Protein AF-A0AA38HLW8-F1 (afdb_monomer)

InterPro domains:
  IPR009071 High mobility group box domain [PF00505] (42-110)
  IPR009071 High mobility group box domain [PS50118] (42-110)
  IPR009071 High mobility group box domain [SM00398] (41-111)
  IPR036910 High mobility group box domain superfamily [G3DSA:1.10.30.10] (40-117)
  IPR036910 High mobility group box domain superfamily [SSF47095] (33-114)
  IPR050140 SRY-related HMG-box transcription factor-like [PTHR10270] (28-135)

Secondary structure (DSSP, 8-state):
-------------------------------S---TT-TT--PPPPPHHHHHHHHHHHHHHHH-TTS-HHHHHHHHHHHHHHS-HHHHHHHHHHHHHHHHHHHHH-TT------PPP-----TT-SS--------GGGGS--

Foldseek 3Di:
DDDDDDDDDDDDDDDDDDDDDDDDDPDDPDDPDDPDPCPPPDDDQDALLRQVLVVQLVVVCVVPVPDDSVVSVVVSVVVVVVDDVVRSVVSRVVSVVRNVVSCVVCVPDDDDDDDDPDQDDDPPDPDRDDDDPDPPVVPPPD

Solvent-accessible surface area (backbone atoms only — not comparable to full-atom values): 9853 Å² total; per-residue (Å²): 142,84,87,83,87,85,80,89,80,90,80,91,78,88,76,91,79,90,84,81,94,74,95,74,78,93,80,71,94,73,76,94,77,80,71,98,82,52,91,85,63,83,74,80,62,52,48,32,66,58,59,52,46,54,60,53,50,51,54,52,41,67,80,34,74,87,60,54,67,73,58,54,52,52,53,52,54,52,52,62,68,70,52,51,68,78,74,42,43,66,32,44,52,50,19,50,50,42,42,52,50,46,47,69,79,35,76,84,69,71,95,74,84,82,81,72,86,80,66,60,69,55,93,96,52,101,60,68,56,74,77,82,89,65,72,83,71,77,81,69,81,122

Organism: NCBI:txid2755281

Sequence (142 aa):
MCEGGFSAAEGLSRMASLGGATLGVPQGLQNPQATKKQEDHIKRPMNAFMVWSRLQRRKIAQENPKMHNSEISKRLGAEWKLLTEDEKRPFIDEAKRLRAMHMKEHPDYKYRPRRKPKTLRKEGYPYSIPYPSVPMDALRAG

Structure (mmCIF, N/CA/C/O backbone):
data_AF-A0AA38HLW8-F1
#
_entry.id   AF-A0AA38HLW8-F1
#
loop_
_atom_site.group_PDB
_atom_site.id
_atom_site.type_symbol
_atom_site.label_atom_id
_atom_site.label_alt_id
_atom_site.label_comp_id
_atom_site.label_asym_id
_atom_site.label_entity_id
_atom_site.label_seq_id
_atom_site.pdbx_PDB_ins_code
_atom_site.Cartn_x
_atom_site.Cartn_y
_atom_site.Cartn_z
_atom_site.occupancy
_atom_site.B_iso_or_equiv
_atom_site.auth_seq_id
_atom_site.auth_comp_id
_atom_site.auth_asym_id
_atom_site.auth_atom_id
_atom_site.pdbx_PDB_model_num
ATOM 1 N N . MET A 1 1 ? -41.198 24.695 6.518 1.00 46.09 1 MET A N 1
ATOM 2 C CA . MET A 1 1 ? -42.524 24.562 5.889 1.00 46.09 1 MET A CA 1
ATOM 3 C C . MET A 1 1 ? -42.581 25.497 4.698 1.00 46.09 1 MET A C 1
ATOM 5 O O . MET A 1 1 ? -42.453 26.691 4.911 1.00 46.09 1 MET A O 1
ATOM 9 N N . CYS A 1 2 ? -42.696 24.947 3.493 1.00 43.22 2 CYS A N 1
ATOM 10 C CA . CYS A 1 2 ? -43.446 25.494 2.362 1.00 43.22 2 CYS A CA 1
ATOM 11 C C . CYS A 1 2 ? -43.646 24.328 1.389 1.00 43.22 2 CYS A C 1
ATOM 13 O O . CYS A 1 2 ? -42.695 23.637 1.026 1.00 43.22 2 CYS A O 1
ATOM 15 N N . GLU A 1 3 ? -44.919 24.094 1.116 1.00 44.25 3 GLU A N 1
ATOM 16 C CA 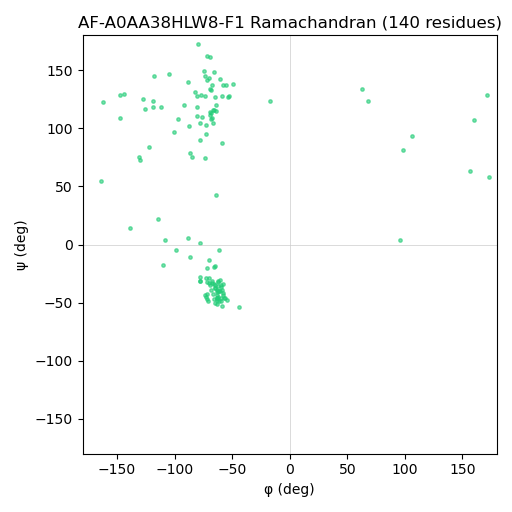. GLU A 1 3 ? -45.546 22.999 0.388 1.00 44.25 3 GLU A CA 1
ATOM 17 C C . GLU A 1 3 ? -45.223 23.036 -1.112 1.00 44.25 3 GLU A C 1
ATOM 19 O O . GLU A 1 3 ? -44.882 24.085 -1.658 1.00 44.25 3 GLU A O 1
ATOM 24 N N . GLY A 1 4 ? -45.412 21.909 -1.799 1.00 37.66 4 GLY A N 1
ATOM 25 C CA . GLY A 1 4 ? -45.385 21.885 -3.260 1.00 37.66 4 GLY A CA 1
ATOM 26 C C . GLY A 1 4 ? -45.459 20.490 -3.862 1.00 37.66 4 GLY A C 1
ATOM 27 O O . GLY A 1 4 ? -44.553 20.085 -4.583 1.00 37.66 4 GLY A O 1
ATOM 28 N N . GLY A 1 5 ? -46.517 19.742 -3.541 1.00 40.66 5 GLY A N 1
ATOM 29 C CA . GLY A 1 5 ? -46.876 18.524 -4.263 1.00 40.66 5 GLY A CA 1
ATOM 30 C C . GLY A 1 5 ? -47.392 18.839 -5.669 1.00 40.66 5 GLY A C 1
ATOM 31 O O . GLY A 1 5 ? -48.121 19.809 -5.865 1.00 40.66 5 GLY A O 1
ATOM 32 N N . PHE A 1 6 ? -47.050 17.991 -6.637 1.00 37.75 6 PHE A N 1
ATOM 33 C CA . PHE A 1 6 ? -47.720 17.947 -7.934 1.00 37.75 6 PHE A CA 1
ATOM 34 C C . PHE A 1 6 ? -48.183 16.510 -8.174 1.00 37.75 6 PHE A C 1
ATOM 36 O O . PHE A 1 6 ? -47.377 15.580 -8.201 1.00 37.75 6 PHE A O 1
ATOM 43 N N . SER A 1 7 ? -49.500 16.341 -8.254 1.00 39.53 7 SER A N 1
ATOM 44 C CA . SER A 1 7 ? -50.186 15.070 -8.462 1.00 39.53 7 SER A CA 1
ATOM 45 C C . SER A 1 7 ? -50.708 14.979 -9.895 1.00 39.53 7 SER A C 1
ATOM 47 O O . SER A 1 7 ? -51.163 15.980 -10.438 1.00 39.53 7 SER A O 1
ATOM 49 N N . ALA A 1 8 ? -50.703 13.741 -10.399 1.00 37.50 8 ALA A N 1
ATOM 50 C CA . ALA 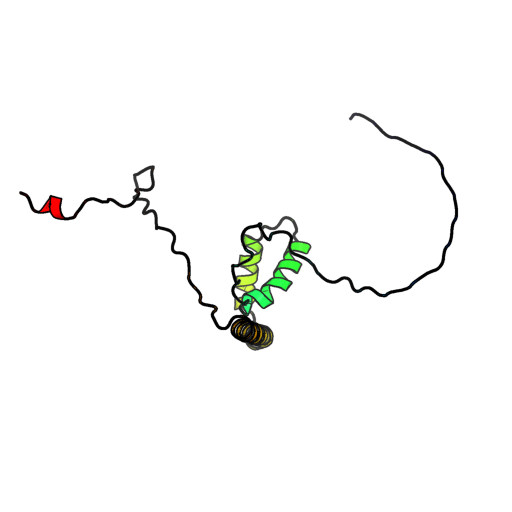A 1 8 ? -51.542 13.161 -11.451 1.00 37.50 8 ALA A CA 1
ATOM 51 C C . ALA A 1 8 ? -51.390 13.662 -12.903 1.00 37.50 8 ALA A C 1
ATOM 53 O O . ALA A 1 8 ? -51.635 14.821 -13.210 1.00 37.50 8 ALA A O 1
ATOM 54 N N . ALA A 1 9 ? -51.115 12.734 -13.830 1.00 38.84 9 ALA A N 1
ATOM 55 C CA . ALA A 1 9 ? -52.155 12.131 -14.681 1.00 38.84 9 ALA A CA 1
ATOM 56 C C . ALA A 1 9 ? -51.550 11.262 -15.811 1.00 38.84 9 ALA A C 1
ATOM 58 O O . ALA A 1 9 ? -50.687 11.711 -16.554 1.00 38.84 9 ALA A O 1
ATOM 59 N N . GLU A 1 10 ? -52.066 10.030 -15.898 1.00 36.06 10 GLU A N 1
ATOM 60 C CA . GLU A 1 10 ? -52.474 9.289 -17.108 1.00 36.06 10 GLU A CA 1
ATOM 61 C C . GLU A 1 10 ? -51.472 8.902 -18.216 1.00 36.06 10 GLU A C 1
ATOM 63 O O . GLU A 1 10 ? -50.723 9.705 -18.757 1.00 36.06 10 GLU A O 1
ATOM 68 N N . GLY A 1 11 ? -51.565 7.633 -18.645 1.00 36.28 11 GLY A N 1
ATOM 69 C CA . GLY A 1 11 ? -50.991 7.186 -19.917 1.00 36.28 11 GLY A CA 1
ATOM 70 C C . GLY A 1 11 ? -50.679 5.694 -20.019 1.00 36.28 11 GLY A C 1
ATOM 71 O O . GLY A 1 11 ? -49.527 5.315 -20.201 1.00 36.28 11 GLY A O 1
ATOM 72 N N . LEU A 1 12 ? -51.694 4.830 -19.935 1.00 42.59 12 LEU A N 1
ATOM 73 C CA . LEU A 1 12 ? -51.607 3.459 -20.445 1.00 42.59 12 LEU A CA 1
ATOM 74 C C . LEU A 1 12 ? -51.470 3.502 -21.974 1.00 42.59 12 LEU A C 1
ATOM 76 O O . LEU A 1 12 ? -52.416 3.873 -22.661 1.00 42.59 12 LEU A O 1
ATOM 80 N N . SER A 1 13 ? -50.348 3.035 -22.522 1.00 43.66 13 SER A N 1
ATOM 81 C CA . SER A 1 13 ? -50.369 2.395 -23.837 1.00 43.66 13 SER A CA 1
ATOM 82 C C . SER A 1 13 ? -49.321 1.295 -23.939 1.00 43.66 13 SER A C 1
ATOM 84 O O . SER A 1 13 ? -48.152 1.445 -23.589 1.00 43.66 13 SER A O 1
ATOM 86 N N . ARG A 1 14 ? -49.823 0.146 -24.376 1.00 50.84 14 ARG A N 1
ATOM 87 C CA . ARG A 1 14 ? -49.147 -1.131 -24.548 1.00 50.84 14 ARG A CA 1
ATOM 88 C C . ARG A 1 14 ? -48.419 -1.101 -25.886 1.00 50.84 14 ARG A C 1
ATOM 90 O O . ARG A 1 14 ? -49.059 -0.874 -26.904 1.00 50.84 14 ARG A O 1
ATOM 97 N N . MET A 1 15 ? -47.149 -1.481 -25.911 1.00 46.47 15 MET A N 1
ATOM 98 C CA . MET A 1 15 ? -46.624 -2.246 -27.041 1.00 46.47 15 MET A CA 1
ATOM 99 C C . MET A 1 15 ? -45.539 -3.200 -26.559 1.00 46.47 15 MET A C 1
ATOM 101 O O . MET A 1 15 ? -44.451 -2.806 -26.150 1.00 46.47 15 MET A O 1
ATOM 105 N N . ALA A 1 16 ? -45.890 -4.483 -26.576 1.00 38.69 16 ALA A N 1
ATOM 106 C CA . ALA A 1 16 ? -44.933 -5.567 -26.582 1.00 38.69 16 ALA A CA 1
ATOM 107 C C . ALA A 1 16 ? -44.207 -5.549 -27.931 1.00 38.69 16 ALA A C 1
ATOM 109 O O . ALA A 1 16 ? -44.857 -5.494 -28.974 1.00 38.69 16 ALA A O 1
ATOM 110 N N . SER A 1 17 ? -42.882 -5.649 -27.912 1.00 45.09 17 SER A N 1
ATOM 111 C CA . SER A 1 17 ? -42.160 -6.237 -29.031 1.00 45.09 17 SER A CA 1
ATOM 112 C C . SER A 1 17 ? -40.969 -7.026 -28.508 1.00 45.09 17 SER A C 1
ATOM 114 O O . SER A 1 17 ? -40.225 -6.587 -27.633 1.00 45.09 17 SER A O 1
ATOM 116 N N . LEU A 1 18 ? -40.898 -8.252 -29.001 1.00 48.19 18 LEU A N 1
ATOM 117 C CA . LEU A 1 18 ? -39.986 -9.320 -28.637 1.00 48.19 18 LEU A CA 1
ATOM 118 C C . LEU A 1 18 ? -38.580 -9.008 -29.158 1.00 48.19 18 LEU A C 1
ATOM 120 O O . LEU A 1 18 ? -38.437 -8.563 -30.294 1.00 48.19 18 LEU A O 1
ATOM 124 N N . GLY A 1 19 ? -37.544 -9.334 -28.383 1.00 35.19 19 GLY A N 1
ATOM 125 C CA . GLY A 1 19 ? -36.202 -9.474 -28.947 1.00 35.19 19 GLY A CA 1
ATOM 126 C C . GLY A 1 19 ? -35.055 -9.373 -27.947 1.00 35.19 19 GLY A C 1
ATOM 127 O O . GLY A 1 19 ? -34.689 -8.282 -27.533 1.00 35.19 19 GLY A O 1
ATOM 128 N N . GLY A 1 20 ? -34.424 -10.514 -27.658 1.00 36.62 20 GLY A N 1
ATOM 129 C CA . GLY A 1 20 ? -32.989 -10.561 -27.360 1.00 36.62 20 GLY A CA 1
ATOM 130 C C . GLY A 1 20 ? -32.592 -10.598 -25.887 1.00 36.62 20 GLY A C 1
ATOM 131 O O . GLY A 1 20 ? -32.139 -9.605 -25.328 1.00 36.62 20 GLY A O 1
ATOM 132 N N . ALA A 1 21 ? -32.639 -11.789 -25.289 1.00 42.38 21 ALA A N 1
ATOM 133 C CA . ALA A 1 21 ? -31.838 -12.089 -24.111 1.00 42.38 21 ALA A CA 1
ATOM 134 C C . ALA A 1 21 ? -30.351 -12.121 -24.508 1.00 42.38 21 ALA A C 1
ATOM 136 O O . ALA A 1 21 ? -29.904 -13.052 -25.176 1.00 42.38 21 ALA A O 1
ATOM 137 N N . THR A 1 22 ? -29.576 -11.120 -24.085 1.00 44.09 22 THR A N 1
ATOM 138 C CA . THR A 1 22 ? -28.122 -11.255 -23.945 1.00 44.09 22 THR A CA 1
ATOM 139 C C . THR A 1 22 ? -27.769 -11.031 -22.478 1.00 44.09 22 THR A C 1
ATOM 141 O O . THR A 1 22 ? -28.073 -10.004 -21.871 1.00 44.09 22 THR A O 1
ATOM 144 N N . LEU A 1 23 ? -27.201 -12.068 -21.868 1.00 46.59 23 LEU A N 1
ATOM 145 C CA . LEU A 1 23 ? -26.668 -12.041 -20.514 1.00 46.59 23 LEU A CA 1
ATOM 146 C C . LEU A 1 23 ? -25.370 -11.225 -20.533 1.00 46.59 23 LEU A C 1
ATOM 148 O O . LEU A 1 23 ? -24.305 -11.739 -20.865 1.00 46.59 23 LEU A O 1
ATOM 152 N N . GLY A 1 24 ? -25.477 -9.938 -20.205 1.00 39.88 24 GLY A N 1
ATOM 153 C CA . GLY A 1 24 ? -24.348 -9.032 -20.014 1.00 39.88 24 GLY A CA 1
ATOM 154 C C . GLY A 1 24 ? -23.984 -8.903 -18.535 1.00 39.88 24 GLY A C 1
ATOM 155 O O . GLY A 1 24 ? -24.699 -8.285 -17.75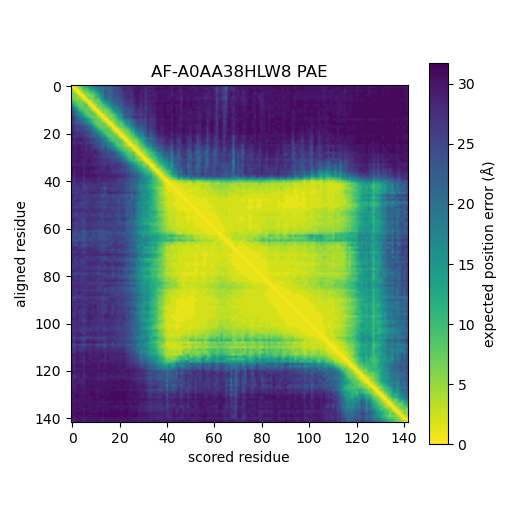4 1.00 39.88 24 GLY A O 1
ATOM 156 N N . VAL A 1 25 ? -22.858 -9.501 -18.162 1.00 53.47 25 VAL A N 1
ATOM 157 C CA . VAL A 1 25 ? -22.176 -9.423 -16.860 1.00 53.47 25 VAL A CA 1
ATOM 158 C C . VAL A 1 25 ? -21.998 -7.967 -16.375 1.00 53.47 25 VAL A C 1
ATOM 160 O O . VAL A 1 25 ? -21.557 -7.128 -17.163 1.00 53.47 25 VAL A O 1
ATOM 163 N N . PRO A 1 26 ? -22.213 -7.638 -15.081 1.00 42.53 26 PRO A N 1
ATOM 164 C CA . PRO A 1 26 ? -21.870 -6.323 -14.546 1.00 42.53 26 PRO A CA 1
ATOM 165 C C . PRO A 1 26 ? -20.354 -6.246 -14.304 1.00 42.53 26 PRO A C 1
ATOM 167 O O . PRO A 1 26 ? -19.850 -6.601 -13.237 1.00 42.53 26 PRO A O 1
ATOM 170 N N . GLN A 1 27 ? -19.594 -5.801 -15.306 1.00 41.97 27 GLN A N 1
ATOM 171 C CA . GLN A 1 27 ? -18.165 -5.532 -15.155 1.00 41.97 27 GLN A CA 1
ATOM 172 C C . GLN A 1 27 ? -17.901 -4.074 -14.761 1.00 41.97 27 GLN A C 1
ATOM 174 O O . GLN A 1 27 ? -18.132 -3.142 -15.522 1.00 41.97 27 GLN A O 1
ATOM 179 N N . GLY A 1 28 ? -17.269 -3.911 -13.597 1.00 36.75 28 GLY A N 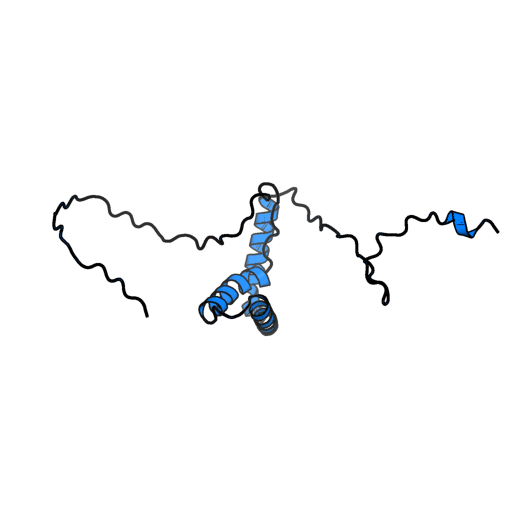1
ATOM 180 C CA . GLY A 1 28 ? -16.295 -2.843 -13.384 1.00 36.75 28 GLY A CA 1
ATOM 181 C C . GLY A 1 28 ? -16.762 -1.678 -12.521 1.00 36.75 28 GLY A C 1
ATOM 182 O O . GLY A 1 28 ? -17.218 -0.657 -13.020 1.00 36.75 28 GLY A O 1
ATOM 183 N N . LEU A 1 29 ? -16.477 -1.771 -11.221 1.00 41.84 29 LEU A N 1
ATOM 184 C CA . LEU A 1 29 ? -16.283 -0.610 -10.350 1.00 41.84 29 LEU A CA 1
ATOM 185 C C . LEU A 1 29 ? -15.119 0.236 -10.899 1.00 41.84 29 LEU A C 1
ATOM 187 O O . LEU A 1 29 ? -13.956 0.026 -10.538 1.00 41.84 29 LEU A O 1
ATOM 191 N N . GLN A 1 30 ? -15.424 1.158 -11.807 1.00 41.00 30 GLN A N 1
ATOM 192 C CA . GLN A 1 30 ? -14.484 2.150 -12.307 1.00 41.00 30 GLN A CA 1
ATOM 193 C C . GLN A 1 30 ? -14.402 3.286 -11.293 1.00 41.00 30 GLN A C 1
ATOM 195 O O . GLN A 1 30 ? -15.387 3.931 -10.956 1.00 41.00 30 GLN A O 1
ATOM 200 N N . ASN A 1 31 ? -13.199 3.465 -10.758 1.00 48.69 31 ASN A N 1
ATOM 201 C CA . ASN A 1 31 ? -12.838 4.511 -9.816 1.00 48.69 31 ASN A CA 1
ATOM 202 C C . ASN A 1 31 ? -12.857 5.872 -10.548 1.00 48.69 31 ASN A C 1
ATOM 204 O O . ASN A 1 31 ? -11.990 6.083 -11.403 1.00 48.69 31 ASN A O 1
ATOM 208 N N . PRO A 1 32 ? -13.791 6.801 -10.266 1.00 42.41 32 PRO A N 1
ATOM 209 C CA . PRO A 1 32 ? -13.901 8.046 -11.015 1.00 42.41 32 PRO A CA 1
ATOM 210 C C . PRO A 1 32 ? -12.940 9.083 -10.428 1.00 42.41 32 PRO A C 1
ATOM 212 O O . PRO A 1 32 ? -13.354 9.964 -9.687 1.00 42.41 32 PRO A O 1
ATOM 215 N N . GLN A 1 33 ? -11.638 8.954 -10.704 1.00 42.94 33 GLN A N 1
ATOM 216 C CA . GLN A 1 33 ? -10.633 9.982 -10.384 1.00 42.94 33 GLN A CA 1
ATOM 217 C C . GLN A 1 33 ? -9.315 9.740 -11.150 1.00 42.94 33 GLN A C 1
ATOM 219 O O . GLN A 1 33 ? -8.232 9.630 -10.578 1.00 42.94 33 GLN A O 1
ATOM 224 N N . ALA A 1 34 ? -9.389 9.638 -12.477 1.00 44.25 34 ALA A N 1
ATOM 225 C CA . ALA A 1 34 ? -8.226 9.839 -13.341 1.00 44.25 34 ALA A CA 1
ATOM 226 C C . ALA A 1 34 ? -8.313 11.259 -13.917 1.00 44.25 34 ALA A C 1
ATOM 228 O O . ALA A 1 34 ? -9.065 11.533 -14.848 1.00 44.25 34 ALA A O 1
ATOM 229 N N . THR A 1 35 ? -7.608 12.198 -13.290 1.00 45.22 35 THR A N 1
ATOM 230 C CA . THR A 1 35 ? -7.506 13.584 -13.752 1.00 45.22 35 THR A CA 1
ATOM 231 C C . THR A 1 35 ? -6.719 13.647 -15.068 1.00 45.22 35 THR A C 1
ATOM 233 O O . THR A 1 35 ? -5.702 12.976 -15.244 1.00 45.22 35 THR A O 1
ATOM 236 N N . LYS A 1 36 ? -7.225 14.466 -15.997 1.00 49.22 36 LYS A N 1
ATOM 237 C CA . LYS A 1 36 ? -6.924 14.579 -17.440 1.00 49.22 36 LYS A CA 1
ATOM 238 C C . LYS A 1 36 ? -5.483 15.010 -17.831 1.00 49.22 36 LYS A C 1
ATOM 240 O O . LYS A 1 36 ? -5.320 15.851 -18.704 1.00 49.22 36 LYS A O 1
ATOM 245 N N . LYS A 1 37 ? -4.421 14.494 -17.196 1.00 49.00 37 LYS A N 1
ATOM 246 C CA . LYS A 1 37 ? -3.006 14.784 -17.560 1.00 49.00 37 LYS A CA 1
ATOM 247 C C . LYS A 1 37 ? -2.062 13.566 -17.511 1.00 49.00 37 LYS A C 1
ATOM 249 O O . LYS A 1 37 ? -0.851 13.743 -17.464 1.00 49.00 37 LYS A O 1
ATOM 254 N N . GLN A 1 38 ? -2.587 12.340 -17.452 1.00 54.91 38 GLN A N 1
ATOM 255 C CA . GLN A 1 38 ? -1.798 11.123 -17.182 1.00 54.91 38 GLN A CA 1
ATOM 256 C C . GLN A 1 38 ? -1.728 10.118 -18.344 1.00 54.91 38 GLN A C 1
ATOM 258 O O . GLN A 1 38 ? -1.485 8.949 -18.067 1.00 54.91 38 GLN A O 1
ATOM 263 N N . GLU A 1 39 ? -1.950 10.502 -19.604 1.00 59.88 39 GLU A N 1
ATOM 264 C CA . GLU A 1 39 ? -1.946 9.496 -20.686 1.00 59.88 39 GLU A CA 1
ATOM 265 C C . GLU A 1 39 ? -0.587 8.793 -20.865 1.00 59.88 39 GLU A C 1
ATOM 267 O O . GLU A 1 39 ? -0.577 7.586 -21.072 1.00 59.88 39 GLU A O 1
ATOM 272 N N . ASP A 1 40 ? 0.543 9.466 -20.610 1.00 75.69 40 ASP A N 1
ATOM 273 C CA . ASP A 1 40 ? 1.874 8.846 -20.778 1.00 75.69 40 ASP A CA 1
ATOM 274 C C . ASP A 1 40 ? 2.517 8.327 -19.478 1.00 75.69 40 ASP A C 1
ATOM 276 O O . ASP A 1 40 ? 3.605 7.742 -19.489 1.00 75.69 40 ASP A O 1
ATOM 280 N N . HIS A 1 41 ? 1.900 8.553 -18.310 1.00 85.94 41 HIS A N 1
ATOM 281 C CA . HIS A 1 41 ? 2.515 8.143 -17.046 1.00 85.94 41 HIS A CA 1
ATOM 282 C C . HIS A 1 41 ? 2.161 6.701 -16.677 1.00 85.94 41 HIS A C 1
ATOM 284 O O . HIS A 1 41 ? 1.110 6.424 -16.095 1.00 85.94 41 HIS A O 1
ATOM 290 N N . ILE A 1 42 ? 3.112 5.797 -16.909 1.00 90.12 42 ILE A N 1
ATOM 291 C CA . ILE A 1 42 ? 3.032 4.404 -16.467 1.00 90.12 42 ILE A CA 1
ATOM 292 C C . ILE A 1 42 ? 3.024 4.341 -14.928 1.00 90.12 42 ILE A C 1
ATOM 294 O O . ILE A 1 42 ? 3.994 4.705 -14.253 1.00 90.12 42 ILE A O 1
ATOM 298 N N . LYS A 1 43 ? 1.908 3.869 -14.359 1.00 93.38 43 LYS A N 1
ATOM 299 C CA . LYS A 1 43 ? 1.738 3.690 -12.910 1.00 93.38 43 LYS A CA 1
ATOM 300 C C . LYS A 1 43 ? 2.520 2.479 -12.410 1.00 93.38 43 LYS A C 1
ATOM 302 O O . LYS A 1 43 ? 2.632 1.468 -13.085 1.00 93.38 43 LYS A O 1
ATOM 307 N N . ARG A 1 44 ? 2.979 2.554 -11.161 1.00 95.12 44 ARG A N 1
ATOM 308 C CA . ARG A 1 44 ? 3.657 1.447 -10.470 1.00 95.12 44 ARG A CA 1
ATOM 309 C C . ARG A 1 44 ? 2.749 0.213 -10.346 1.00 95.12 44 ARG A C 1
ATOM 311 O O . ARG A 1 44 ? 1.571 0.387 -10.022 1.00 95.12 44 ARG A O 1
ATOM 318 N N . PRO A 1 45 ? 3.290 -1.014 -10.474 1.00 96.44 45 PRO A N 1
ATOM 319 C CA . PRO A 1 45 ? 2.537 -2.219 -10.160 1.00 96.44 45 PRO A CA 1
ATOM 320 C C . PRO A 1 45 ? 2.225 -2.269 -8.660 1.00 96.44 45 PRO A C 1
ATOM 322 O O . PRO A 1 45 ? 2.987 -1.766 -7.826 1.00 96.44 45 PRO A O 1
ATOM 325 N N . MET A 1 46 ? 1.088 -2.867 -8.308 1.00 96.69 46 MET A N 1
ATOM 326 C CA . MET A 1 46 ? 0.674 -2.997 -6.912 1.00 96.69 46 MET A CA 1
ATOM 327 C C . MET A 1 46 ? 1.584 -3.980 -6.168 1.00 96.69 46 MET A C 1
ATOM 329 O O . MET A 1 46 ? 1.865 -5.072 -6.654 1.00 96.69 46 MET A O 1
ATOM 333 N N . ASN A 1 47 ? 2.031 -3.594 -4.970 1.00 97.88 47 ASN A N 1
ATOM 334 C CA . ASN A 1 47 ? 2.701 -4.512 -4.046 1.00 97.88 47 ASN A CA 1
ATOM 335 C C . ASN A 1 47 ? 1.673 -5.387 -3.298 1.00 97.88 47 ASN A C 1
ATOM 337 O O . ASN A 1 47 ? 0.474 -5.124 -3.371 1.00 97.88 47 ASN A O 1
ATOM 341 N N . ALA A 1 48 ? 2.140 -6.382 -2.537 1.00 96.88 48 ALA A N 1
ATOM 342 C CA . ALA A 1 48 ? 1.276 -7.347 -1.843 1.00 96.88 48 ALA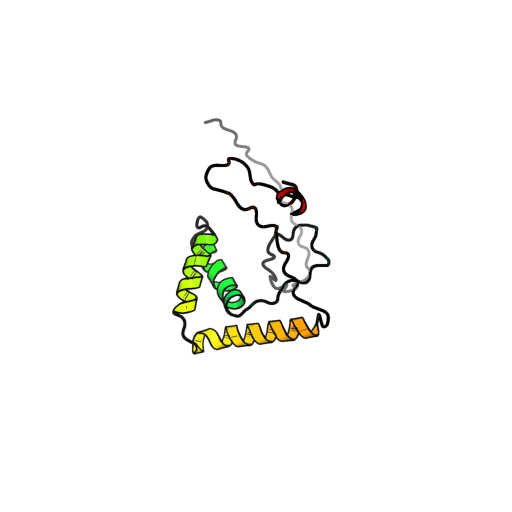 A CA 1
ATOM 343 C C . ALA A 1 48 ? 0.219 -6.678 -0.946 1.00 96.88 48 ALA A C 1
ATOM 345 O O . ALA A 1 48 ? -0.973 -6.962 -1.055 1.00 96.88 48 ALA A O 1
ATOM 346 N N . PHE A 1 49 ? 0.638 -5.705 -0.131 1.00 97.25 49 PHE A N 1
ATOM 347 C CA . PHE A 1 49 ? -0.274 -4.939 0.719 1.00 97.25 49 PHE A CA 1
ATOM 348 C C . PHE A 1 49 ? -1.316 -4.156 -0.095 1.00 97.25 49 PHE A C 1
ATOM 350 O O . PHE A 1 49 ? -2.480 -4.087 0.290 1.00 97.25 49 PHE A O 1
ATOM 357 N N . MET A 1 50 ? -0.936 -3.555 -1.225 1.00 97.56 50 MET A N 1
ATOM 358 C CA . MET A 1 50 ? -1.865 -2.812 -2.083 1.00 97.56 50 MET A CA 1
ATOM 359 C C . MET A 1 50 ? -2.872 -3.736 -2.778 1.00 97.56 50 MET A C 1
ATOM 361 O O . MET A 1 50 ? -4.030 -3.346 -2.928 1.00 97.56 50 MET A O 1
ATOM 365 N N . VAL A 1 51 ? -2.466 -4.958 -3.146 1.00 97.25 51 VAL A N 1
ATOM 366 C CA . VAL A 1 51 ? -3.369 -5.988 -3.687 1.00 97.25 51 VAL A CA 1
ATOM 367 C C . VAL A 1 51 ? -4.409 -6.384 -2.635 1.00 97.25 51 VAL A C 1
ATOM 369 O O . VAL A 1 51 ? -5.609 -6.304 -2.898 1.00 97.25 51 VAL A O 1
ATOM 372 N N . TRP A 1 52 ? -3.964 -6.726 -1.424 1.00 96.94 52 TRP A N 1
ATOM 373 C CA . TRP A 1 52 ? -4.841 -7.130 -0.320 1.00 96.94 52 TRP A CA 1
ATOM 374 C C . TRP A 1 52 ? -5.761 -5.994 0.163 1.00 96.94 52 TRP A C 1
ATOM 376 O O . TRP A 1 52 ? -6.986 -6.142 0.230 1.00 96.94 52 TRP A O 1
ATOM 386 N N . SER A 1 53 ? -5.192 -4.816 0.437 1.00 97.06 53 SER A N 1
ATOM 387 C CA . SER A 1 53 ? -5.922 -3.684 1.026 1.00 97.06 53 SER A CA 1
ATOM 388 C C . SER A 1 53 ? -7.007 -3.119 0.113 1.00 97.06 53 SER A C 1
ATOM 390 O O . SER A 1 53 ? -7.916 -2.457 0.605 1.00 97.06 53 SER A O 1
ATOM 392 N N . ARG A 1 54 ? -6.974 -3.378 -1.203 1.00 96.06 54 ARG A N 1
ATOM 393 C CA . ARG A 1 54 ? -8.016 -2.919 -2.136 1.00 96.06 54 ARG A CA 1
ATOM 394 C C . ARG A 1 54 ? -9.396 -3.472 -1.771 1.00 96.06 54 ARG A C 1
ATOM 396 O O . ARG A 1 54 ? -10.366 -2.715 -1.763 1.00 96.06 54 ARG A O 1
ATOM 403 N N . LEU A 1 55 ? -9.478 -4.769 -1.477 1.00 94.12 55 LEU A N 1
ATOM 404 C CA . LEU A 1 55 ? -10.728 -5.442 -1.110 1.00 94.12 55 LEU A CA 1
ATOM 405 C C . LEU A 1 55 ? -11.181 -5.024 0.291 1.00 94.12 55 LEU A C 1
ATOM 407 O O . LEU A 1 55 ? -12.330 -4.624 0.471 1.00 94.12 55 LEU A O 1
ATOM 411 N N . GLN A 1 56 ? -10.255 -5.033 1.250 1.00 95.50 56 GLN A N 1
ATOM 412 C CA . GLN A 1 56 ? -10.560 -4.716 2.646 1.00 95.50 56 GLN A CA 1
ATOM 413 C C . GLN A 1 56 ? -10.969 -3.253 2.837 1.00 95.50 56 GLN A C 1
ATOM 415 O O . GLN A 1 56 ? -11.973 -2.960 3.480 1.00 95.50 56 GLN A O 1
ATOM 420 N N . ARG A 1 57 ? -10.273 -2.316 2.181 1.00 96.38 57 ARG A N 1
ATOM 421 C CA . ARG A 1 57 ? -10.645 -0.895 2.187 1.00 96.38 57 ARG A CA 1
ATOM 422 C C . ARG A 1 57 ? -12.059 -0.685 1.658 1.00 96.38 57 ARG A C 1
ATOM 424 O O . ARG A 1 57 ? -12.792 0.116 2.225 1.00 96.38 57 ARG A O 1
ATOM 431 N N . ARG A 1 58 ? -12.440 -1.384 0.580 1.00 95.75 58 ARG A N 1
ATOM 432 C CA . ARG A 1 58 ? -13.792 -1.291 0.010 1.00 95.75 58 ARG A CA 1
ATOM 433 C C . ARG A 1 58 ? -14.844 -1.782 1.002 1.00 95.75 58 ARG A C 1
ATOM 435 O O . ARG A 1 58 ? -15.850 -1.103 1.160 1.00 95.75 58 ARG A O 1
ATOM 442 N N . LYS A 1 59 ? -14.590 -2.903 1.681 1.00 95.81 59 LYS A N 1
ATOM 443 C CA . LYS A 1 59 ? -15.484 -3.450 2.709 1.00 95.81 59 LYS A CA 1
ATOM 444 C C . LYS A 1 59 ? -15.701 -2.452 3.855 1.00 95.81 59 LYS A C 1
ATOM 446 O O . LYS A 1 59 ? -16.833 -2.062 4.117 1.00 95.81 59 LYS A O 1
ATOM 451 N N . ILE A 1 60 ? -14.620 -1.938 4.446 1.00 93.56 60 ILE A N 1
ATOM 452 C CA . ILE A 1 60 ? -14.702 -0.984 5.568 1.00 93.56 60 ILE A CA 1
ATOM 453 C C . ILE A 1 60 ? -15.390 0.322 5.146 1.00 93.56 60 ILE A C 1
ATOM 455 O O . ILE A 1 60 ? -16.176 0.873 5.910 1.00 93.56 60 ILE A O 1
ATOM 459 N N . ALA A 1 61 ? -15.124 0.816 3.932 1.00 94.19 61 ALA A N 1
ATOM 460 C CA . ALA A 1 61 ? -15.756 2.032 3.421 1.00 94.19 61 ALA A CA 1
ATOM 461 C C . ALA A 1 61 ? -17.265 1.866 3.165 1.00 94.19 61 ALA A C 1
ATOM 463 O O . ALA A 1 61 ? -18.006 2.835 3.299 1.00 94.19 61 ALA A O 1
ATOM 464 N N . GLN A 1 62 ? -17.721 0.663 2.804 1.00 94.50 62 GLN A N 1
ATOM 465 C CA . GLN A 1 62 ? -19.148 0.358 2.657 1.00 94.50 62 GLN A CA 1
ATOM 466 C C . GLN A 1 62 ? -19.848 0.280 4.017 1.00 94.50 62 GLN A C 1
ATOM 468 O O . GLN A 1 62 ? -20.928 0.839 4.174 1.00 94.50 62 GLN A O 1
ATOM 473 N N . GLU A 1 63 ? -19.217 -0.362 5.002 1.00 93.06 63 GLU A N 1
ATOM 474 C CA . GLU A 1 63 ? -19.745 -0.469 6.369 1.00 93.06 63 GLU A CA 1
ATOM 475 C C . GLU A 1 63 ? -19.715 0.879 7.110 1.00 93.06 63 GLU A C 1
ATOM 477 O O . GLU A 1 63 ? -20.590 1.178 7.917 1.00 93.06 63 GLU A O 1
ATOM 482 N N . ASN A 1 64 ? -18.716 1.719 6.825 1.00 88.81 64 ASN A N 1
ATOM 483 C CA . ASN A 1 64 ? -18.494 2.998 7.493 1.00 88.81 64 ASN A CA 1
ATOM 484 C C . ASN A 1 64 ? -18.305 4.131 6.466 1.00 88.81 64 ASN A C 1
ATOM 486 O O . ASN A 1 64 ? -17.197 4.660 6.331 1.00 88.81 64 ASN A O 1
ATOM 490 N N . PRO A 1 65 ? -19.370 4.578 5.774 1.00 90.06 65 PRO A N 1
ATOM 491 C CA . PRO A 1 65 ? -19.265 5.575 4.701 1.00 90.06 65 PRO A CA 1
ATOM 492 C C . PRO A 1 65 ? -18.801 6.961 5.178 1.00 90.06 65 PRO A C 1
ATOM 494 O O . PRO A 1 65 ? -18.325 7.765 4.381 1.00 90.06 65 PRO A O 1
ATOM 497 N N . LYS A 1 66 ? -18.906 7.251 6.483 1.00 91.88 66 LYS A N 1
ATOM 498 C CA . LYS A 1 66 ? -18.405 8.491 7.103 1.00 91.88 66 LYS A CA 1
ATOM 499 C C . LYS A 1 66 ? -16.932 8.406 7.532 1.00 91.88 66 LYS A C 1
ATOM 501 O O . LYS A 1 66 ? -16.350 9.423 7.901 1.00 91.88 66 LYS A O 1
ATOM 506 N N . MET A 1 67 ? -16.323 7.216 7.523 1.00 91.44 67 MET A N 1
ATOM 507 C CA . MET A 1 67 ? -14.940 7.029 7.962 1.00 91.44 67 MET A CA 1
ATOM 508 C C . MET A 1 67 ? -13.959 7.506 6.890 1.00 91.44 67 MET A C 1
ATOM 510 O O . MET A 1 67 ? -14.026 7.105 5.729 1.00 91.44 67 MET A O 1
ATOM 514 N N . HIS A 1 68 ? -13.004 8.349 7.284 1.00 94.62 68 HIS A N 1
ATOM 515 C CA . HIS A 1 68 ? -12.013 8.868 6.351 1.00 94.62 68 HIS A CA 1
ATOM 516 C C . HIS A 1 68 ? -10.966 7.804 5.971 1.00 94.62 68 HIS A C 1
ATOM 518 O O . HIS A 1 68 ? -10.542 6.994 6.795 1.00 94.62 68 HIS A O 1
ATOM 524 N N . ASN A 1 69 ? -10.494 7.831 4.720 1.00 92.38 69 ASN A N 1
ATOM 525 C CA . ASN A 1 69 ? -9.578 6.819 4.174 1.00 92.38 69 ASN A CA 1
ATOM 526 C C . ASN A 1 69 ? -8.244 6.725 4.934 1.00 92.38 69 ASN A C 1
ATOM 528 O O . ASN A 1 69 ? -7.660 5.643 5.020 1.00 92.38 69 ASN A O 1
ATOM 532 N N . SER A 1 70 ? -7.772 7.840 5.504 1.00 95.62 70 SER A N 1
ATOM 533 C CA . SER A 1 70 ? -6.565 7.843 6.335 1.00 95.62 70 SER A CA 1
ATOM 534 C C . SER A 1 70 ? -6.710 6.907 7.535 1.00 95.62 70 SER A C 1
ATOM 536 O O . SER A 1 70 ? -5.775 6.178 7.853 1.00 95.62 70 SER A O 1
ATOM 538 N N . GLU A 1 71 ? -7.890 6.870 8.149 1.00 95.56 71 GLU A N 1
ATOM 539 C CA . GLU A 1 71 ? -8.185 6.020 9.295 1.00 95.56 71 GLU A CA 1
ATOM 540 C C . GLU A 1 71 ? -8.326 4.555 8.879 1.00 95.56 71 GLU A C 1
ATOM 542 O O . GLU A 1 71 ? -7.706 3.679 9.480 1.00 95.56 71 GLU A O 1
ATOM 547 N N . ILE A 1 72 ? -9.025 4.294 7.769 1.00 95.56 72 ILE A N 1
ATOM 548 C CA . ILE A 1 72 ? -9.124 2.949 7.183 1.00 95.56 72 ILE A CA 1
ATOM 549 C C . ILE A 1 72 ? -7.722 2.398 6.887 1.00 95.56 72 ILE A C 1
ATOM 551 O O . ILE A 1 72 ? -7.396 1.269 7.239 1.00 95.56 72 ILE A O 1
ATOM 555 N N . SER A 1 73 ? -6.854 3.212 6.283 1.00 96.38 73 SER A N 1
ATOM 556 C CA . SER A 1 73 ? -5.494 2.800 5.929 1.00 96.38 73 SER A CA 1
ATOM 557 C C . SER A 1 73 ? -4.621 2.510 7.155 1.00 96.38 73 SER A C 1
ATOM 559 O O . SER A 1 73 ? -3.809 1.587 7.094 1.00 96.38 73 SER A O 1
ATOM 561 N N . LYS A 1 74 ? -4.796 3.236 8.273 1.00 97.00 74 LYS A N 1
ATOM 562 C CA . LYS A 1 74 ? -4.109 2.916 9.538 1.00 97.00 74 LYS A CA 1
ATOM 563 C C . LYS A 1 74 ? -4.522 1.541 10.066 1.00 97.00 74 LYS A C 1
ATOM 565 O O . LYS A 1 74 ? -3.646 0.740 10.383 1.00 97.00 74 LYS A O 1
ATOM 570 N N . ARG A 1 75 ? -5.830 1.255 10.111 1.00 95.94 75 ARG A N 1
ATOM 571 C CA . ARG A 1 75 ? -6.368 -0.033 10.592 1.00 95.94 75 ARG A CA 1
ATOM 572 C C . ARG A 1 75 ? -5.892 -1.203 9.735 1.00 95.94 75 ARG A C 1
ATOM 574 O O . ARG A 1 75 ? -5.308 -2.144 10.258 1.00 95.94 75 ARG A O 1
ATOM 581 N N . LEU A 1 76 ? -6.000 -1.075 8.411 1.00 97.06 76 LEU A N 1
ATOM 582 C CA . LEU A 1 76 ? -5.507 -2.084 7.467 1.00 97.06 76 LEU A CA 1
ATOM 583 C C . LEU A 1 76 ? -4.001 -2.331 7.601 1.00 97.06 76 LEU A C 1
ATOM 585 O O . LEU A 1 76 ? -3.539 -3.458 7.458 1.00 97.06 76 LEU A O 1
ATOM 589 N N . GLY A 1 77 ? -3.216 -1.287 7.876 1.00 97.31 77 GLY A N 1
ATOM 590 C CA . GLY A 1 77 ? -1.784 -1.430 8.128 1.00 97.31 77 GLY A CA 1
ATOM 591 C C . GLY A 1 77 ? -1.473 -2.234 9.394 1.00 97.31 77 GLY A C 1
ATOM 592 O O . GLY A 1 77 ? -0.483 -2.965 9.412 1.00 97.31 77 GLY A O 1
ATOM 593 N N . ALA A 1 78 ? -2.303 -2.117 10.434 1.00 97.31 78 ALA A N 1
ATOM 594 C CA . ALA A 1 78 ? -2.183 -2.920 11.648 1.00 97.31 78 ALA A CA 1
ATOM 595 C C . ALA A 1 78 ? -2.584 -4.382 11.391 1.00 97.31 78 ALA A C 1
ATOM 597 O O . ALA A 1 78 ? -1.806 -5.283 11.690 1.00 97.31 78 ALA A O 1
ATOM 598 N N . GLU A 1 79 ? -3.729 -4.614 10.746 1.00 96.50 79 GLU A N 1
ATOM 599 C CA . GLU A 1 79 ? -4.204 -5.954 10.371 1.00 96.50 79 GLU A CA 1
ATOM 600 C C . GLU A 1 79 ? -3.204 -6.697 9.474 1.00 96.50 79 GLU A C 1
ATOM 602 O O . GLU A 1 79 ? -2.883 -7.856 9.723 1.00 96.50 79 GLU A O 1
ATOM 607 N N . TRP A 1 80 ? -2.619 -6.015 8.482 1.00 97.06 80 TRP A N 1
ATOM 608 C CA . TRP A 1 80 ? -1.582 -6.594 7.623 1.00 97.06 80 TRP A CA 1
ATOM 609 C C . TRP A 1 80 ? -0.366 -7.096 8.399 1.00 97.06 80 TRP A C 1
ATOM 611 O O . TRP A 1 80 ? 0.257 -8.082 8.013 1.00 97.06 80 TRP A O 1
ATOM 621 N N . LYS A 1 81 ? 0.010 -6.431 9.492 1.00 96.56 81 LYS A N 1
ATOM 622 C CA . LYS A 1 81 ? 1.130 -6.893 10.319 1.00 96.56 81 LYS A CA 1
ATOM 623 C C . LYS A 1 81 ? 0.775 -8.150 11.109 1.00 96.56 81 LYS A C 1
ATOM 625 O O . LYS A 1 81 ? 1.664 -8.969 11.301 1.00 96.56 81 LYS A O 1
ATOM 630 N N . LEU A 1 82 ? -0.486 -8.292 11.515 1.00 96.75 82 LEU A N 1
ATOM 631 C CA . LEU A 1 82 ? -0.986 -9.429 12.292 1.00 96.75 82 LEU A CA 1
ATOM 632 C C . LEU A 1 82 ? -1.227 -10.683 11.441 1.00 96.75 82 LEU A C 1
ATOM 634 O O . LEU A 1 82 ? -1.102 -11.785 11.959 1.00 96.75 82 LEU A O 1
ATOM 638 N N . LEU A 1 83 ? -1.530 -10.517 10.151 1.00 95.31 83 LEU A N 1
ATOM 639 C CA . LEU A 1 83 ? -1.668 -11.623 9.199 1.00 95.31 83 LEU A CA 1
ATOM 640 C C . LEU A 1 83 ? -0.406 -12.499 9.162 1.00 95.31 83 LEU A C 1
ATOM 642 O O . LEU A 1 83 ? 0.724 -11.993 9.118 1.00 95.31 83 LEU A O 1
ATOM 646 N N . THR A 1 84 ? -0.602 -13.811 9.130 1.00 97.31 84 THR A N 1
ATOM 647 C CA . THR A 1 84 ? 0.480 -14.794 9.012 1.00 97.31 84 THR A CA 1
ATOM 648 C C . THR A 1 84 ? 1.088 -14.784 7.610 1.00 97.31 84 THR A C 1
ATOM 650 O O . THR A 1 84 ? 0.509 -14.257 6.656 1.00 97.31 84 THR A O 1
ATOM 653 N N . GLU A 1 85 ? 2.286 -15.351 7.463 1.00 94.94 85 GLU A N 1
ATOM 654 C CA . GLU A 1 85 ? 2.936 -15.423 6.151 1.00 94.94 85 GLU A CA 1
ATOM 655 C C . GLU A 1 85 ? 2.116 -16.263 5.164 1.00 94.94 85 GLU A C 1
ATOM 657 O O . GLU A 1 85 ? 2.003 -15.894 3.998 1.00 94.94 85 GLU A O 1
ATOM 662 N N . ASP A 1 86 ? 1.464 -17.329 5.630 1.00 96.75 86 ASP A N 1
ATOM 663 C CA . ASP A 1 86 ? 0.616 -18.175 4.788 1.00 96.75 86 ASP A CA 1
ATOM 664 C C . ASP A 1 86 ? -0.611 -17.434 4.254 1.00 96.75 86 ASP A C 1
ATOM 666 O O . ASP A 1 86 ? -0.961 -17.577 3.084 1.00 96.75 86 ASP A O 1
ATOM 670 N N . GLU A 1 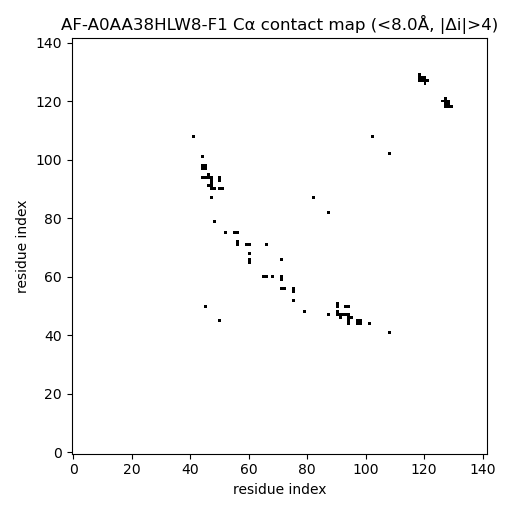87 ? -1.213 -16.559 5.058 1.00 95.44 87 GLU A N 1
ATOM 671 C CA . GLU A 1 87 ? -2.305 -15.698 4.595 1.00 95.44 87 GLU A CA 1
ATOM 672 C C . GLU A 1 87 ? -1.814 -14.613 3.627 1.00 95.44 87 GLU A C 1
ATOM 674 O O . GLU A 1 87 ? -2.551 -14.177 2.740 1.00 95.44 87 GLU A O 1
ATOM 679 N N . LYS A 1 88 ? -0.557 -14.173 3.766 1.00 96.75 88 LYS A N 1
ATOM 680 C CA . LYS A 1 88 ? 0.068 -13.176 2.884 1.00 96.75 88 LYS A CA 1
ATOM 681 C C . LYS A 1 88 ? 0.523 -13.764 1.552 1.00 96.75 88 LYS A C 1
ATOM 683 O O . LYS A 1 88 ? 0.485 -13.044 0.550 1.00 96.75 88 LYS A O 1
ATOM 688 N N . ARG A 1 89 ? 0.929 -15.038 1.517 1.00 97.50 89 ARG A N 1
ATOM 689 C CA . ARG A 1 89 ? 1.444 -15.748 0.332 1.00 97.50 89 ARG A CA 1
ATOM 690 C C . ARG A 1 89 ? 0.648 -15.508 -0.952 1.00 97.50 89 ARG A C 1
ATOM 692 O O . ARG A 1 89 ? 1.264 -15.037 -1.909 1.00 97.50 89 ARG A O 1
ATOM 699 N N . PRO A 1 90 ? -0.683 -15.709 -1.005 1.00 97.69 90 PRO A N 1
ATOM 700 C CA . PRO A 1 90 ? -1.434 -15.482 -2.241 1.00 97.69 90 PRO A CA 1
ATOM 701 C C . PRO A 1 90 ? -1.324 -14.034 -2.748 1.00 97.69 90 PRO A C 1
ATOM 703 O O . PRO A 1 90 ? -1.235 -13.794 -3.951 1.00 97.69 90 PRO A O 1
ATOM 706 N N . PHE A 1 91 ? -1.262 -13.047 -1.848 1.00 97.38 91 PHE A N 1
ATOM 707 C CA . PHE A 1 91 ? -1.117 -11.635 -2.219 1.00 97.38 91 PHE A CA 1
ATOM 708 C C . PHE A 1 91 ? 0.316 -11.271 -2.612 1.00 97.38 91 PHE A C 1
ATOM 710 O O . PHE A 1 91 ? 0.529 -10.388 -3.446 1.00 97.38 91 PHE A O 1
ATOM 717 N N . ILE A 1 92 ? 1.303 -11.940 -2.016 1.00 97.12 92 ILE A N 1
ATOM 718 C CA . ILE A 1 92 ? 2.712 -11.814 -2.388 1.00 97.12 92 ILE A CA 1
ATOM 719 C C . ILE A 1 92 ? 2.924 -12.347 -3.802 1.00 97.12 92 ILE A C 1
ATOM 721 O O . ILE A 1 92 ? 3.542 -11.664 -4.619 1.00 97.12 92 ILE A O 1
ATOM 725 N N . ASP A 1 93 ? 2.385 -13.522 -4.109 1.00 97.94 93 ASP A N 1
ATOM 726 C CA . ASP A 1 93 ? 2.528 -14.138 -5.424 1.00 97.94 93 ASP A CA 1
ATOM 727 C C . ASP A 1 93 ? 1.765 -13.362 -6.499 1.00 97.94 93 ASP A C 1
ATOM 729 O O . ASP A 1 93 ? 2.319 -13.099 -7.568 1.00 97.94 93 ASP A O 1
ATOM 733 N N . GLU A 1 94 ? 0.573 -12.849 -6.189 1.00 97.44 94 GLU A N 1
ATOM 734 C CA . GLU A 1 94 ? -0.144 -11.955 -7.101 1.00 97.44 94 GLU A CA 1
ATOM 735 C C . GLU A 1 94 ? 0.627 -10.649 -7.349 1.00 97.44 94 GLU A C 1
ATOM 737 O O . GLU A 1 94 ? 0.737 -10.188 -8.485 1.00 97.44 94 GLU A O 1
ATOM 742 N N . ALA A 1 95 ? 1.247 -10.060 -6.323 1.00 97.62 95 ALA A N 1
ATOM 743 C CA . ALA A 1 95 ? 2.091 -8.881 -6.507 1.00 97.62 95 ALA A CA 1
ATOM 744 C C . ALA A 1 95 ? 3.341 -9.173 -7.355 1.00 97.62 95 ALA A C 1
ATOM 746 O O . ALA A 1 95 ? 3.732 -8.341 -8.179 1.00 97.62 95 ALA A O 1
ATOM 747 N N . LYS A 1 96 ? 3.962 -10.352 -7.196 1.00 98.12 96 LYS A N 1
ATOM 748 C CA . LYS A 1 96 ? 5.061 -10.800 -8.070 1.00 98.12 96 LYS A CA 1
ATOM 749 C C . LYS A 1 96 ? 4.577 -10.939 -9.512 1.00 98.12 96 LYS A C 1
ATOM 751 O O . LYS A 1 96 ? 5.247 -10.440 -10.414 1.00 98.12 96 LYS A O 1
ATOM 756 N N . ARG A 1 97 ? 3.404 -11.544 -9.723 1.00 98.06 97 ARG A N 1
ATOM 757 C CA . ARG A 1 97 ? 2.784 -11.699 -11.045 1.00 98.06 97 ARG A CA 1
ATOM 758 C C . ARG A 1 97 ? 2.525 -10.344 -11.699 1.00 98.06 97 ARG A C 1
ATOM 760 O O . ARG A 1 97 ? 2.942 -10.127 -12.833 1.00 98.06 97 ARG A O 1
ATOM 767 N N . LEU A 1 98 ? 1.916 -9.405 -10.974 1.00 97.44 98 LEU A N 1
ATOM 768 C CA . LEU A 1 98 ? 1.668 -8.043 -11.456 1.00 97.44 98 LEU A CA 1
ATOM 769 C C . LEU A 1 98 ? 2.968 -7.310 -11.790 1.00 97.44 98 LEU A C 1
ATOM 771 O O . LEU A 1 98 ? 3.040 -6.617 -12.802 1.00 97.44 98 LEU A O 1
ATOM 775 N N . ARG A 1 99 ? 4.015 -7.475 -10.975 1.00 95.94 99 ARG A N 1
ATOM 776 C CA . ARG A 1 99 ? 5.335 -6.907 -11.265 1.00 95.94 99 ARG A CA 1
ATOM 777 C C . ARG A 1 99 ? 5.930 -7.496 -12.543 1.00 95.94 99 ARG A C 1
ATOM 779 O O . ARG A 1 99 ? 6.432 -6.731 -13.356 1.00 95.94 99 ARG A O 1
ATOM 786 N N . ALA A 1 100 ? 5.874 -8.814 -12.721 1.00 96.56 100 ALA A N 1
ATOM 787 C CA . ALA A 1 100 ? 6.393 -9.484 -13.912 1.00 96.56 100 ALA A CA 1
ATOM 788 C C . ALA A 1 100 ? 5.648 -9.046 -15.182 1.00 96.56 100 ALA A C 1
ATOM 790 O O . ALA A 1 100 ? 6.287 -8.673 -16.162 1.00 96.56 100 ALA A O 1
ATOM 791 N N . MET A 1 101 ? 4.312 -9.002 -15.131 1.00 96.50 101 MET A N 1
ATOM 792 C CA . MET A 1 101 ? 3.481 -8.477 -16.221 1.00 96.50 101 MET A CA 1
ATOM 793 C C . MET A 1 101 ? 3.861 -7.038 -16.564 1.00 96.50 101 MET A C 1
ATOM 795 O O . MET A 1 101 ? 4.097 -6.728 -17.723 1.00 96.50 101 MET A O 1
ATOM 799 N N . HIS A 1 102 ? 4.033 -6.190 -15.551 1.00 96.69 102 HIS A N 1
ATOM 800 C CA . HIS A 1 102 ? 4.415 -4.799 -15.754 1.00 96.69 102 HIS A CA 1
ATOM 801 C C . HIS A 1 102 ? 5.789 -4.637 -16.418 1.00 96.69 102 HIS A C 1
ATOM 803 O O . HIS A 1 102 ? 5.944 -3.780 -17.279 1.00 96.69 102 HIS A O 1
ATOM 809 N N . MET A 1 103 ? 6.783 -5.454 -16.048 1.00 94.88 103 MET A N 1
ATOM 810 C CA . MET A 1 103 ? 8.096 -5.438 -16.714 1.00 94.88 103 MET A CA 1
ATOM 811 C C . MET A 1 103 ? 8.014 -5.934 -18.162 1.00 94.88 103 MET A C 1
ATOM 813 O O . MET A 1 103 ? 8.768 -5.465 -19.004 1.00 94.88 103 MET A O 1
ATOM 817 N N . LYS A 1 104 ? 7.110 -6.878 -18.454 1.00 95.06 104 LYS A N 1
ATOM 818 C CA . LYS A 1 104 ? 6.897 -7.403 -19.808 1.00 95.06 104 LYS A CA 1
ATOM 819 C C . LYS A 1 104 ? 6.183 -6.392 -20.709 1.00 95.06 104 LYS A C 1
ATOM 821 O O . LYS A 1 104 ? 6.580 -6.218 -21.853 1.00 95.06 104 LYS A O 1
ATOM 826 N N . GLU A 1 105 ? 5.132 -5.753 -20.203 1.00 94.31 105 GLU A N 1
ATOM 827 C CA . GLU A 1 105 ? 4.339 -4.750 -20.929 1.00 94.31 105 GLU A CA 1
ATOM 828 C C . GLU A 1 105 ? 5.093 -3.425 -21.088 1.00 94.31 105 GLU A C 1
ATOM 830 O O . GLU A 1 105 ? 4.894 -2.706 -22.065 1.00 94.31 105 GLU A O 1
ATOM 835 N N . HIS A 1 106 ? 5.984 -3.111 -20.143 1.00 91.88 106 HIS A N 1
ATOM 836 C CA . HIS A 1 106 ? 6.776 -1.888 -20.139 1.00 91.88 106 HIS A CA 1
ATOM 837 C C . HIS A 1 106 ? 8.267 -2.191 -19.899 1.00 91.88 106 HIS A C 1
ATOM 839 O O . HIS A 1 106 ? 8.775 -1.939 -18.800 1.00 91.88 106 HIS A O 1
ATOM 845 N N . PRO A 1 107 ? 8.992 -2.705 -20.911 1.00 92.00 107 PRO A N 1
ATOM 846 C CA . PRO A 1 107 ? 10.405 -3.070 -20.774 1.00 92.00 107 PRO A CA 1
ATOM 847 C C . PRO A 1 107 ? 11.308 -1.871 -20.434 1.00 92.00 107 PRO A C 1
ATOM 849 O O . PRO A 1 107 ? 12.259 -2.017 -19.669 1.00 92.00 107 PRO A O 1
ATOM 852 N N . ASP A 1 108 ? 10.962 -0.667 -20.903 1.00 91.69 108 ASP A N 1
ATOM 853 C CA . ASP A 1 108 ? 11.701 0.575 -20.623 1.00 91.69 108 ASP A CA 1
ATOM 854 C C . ASP A 1 108 ? 11.245 1.294 -19.340 1.00 91.69 108 ASP A C 1
ATOM 856 O O . ASP A 1 108 ? 11.685 2.412 -19.034 1.00 91.69 108 ASP A O 1
ATOM 860 N N . TYR A 1 109 ? 10.344 0.686 -18.559 1.00 93.06 109 TYR A N 1
ATOM 861 C CA . TYR A 1 109 ? 9.841 1.314 -17.344 1.00 93.06 109 TYR A CA 1
ATOM 862 C C . TYR A 1 109 ? 10.957 1.520 -16.313 1.00 93.06 109 TYR A C 1
ATOM 864 O O . TYR A 1 109 ? 11.556 0.582 -15.784 1.00 93.06 109 TYR A O 1
ATOM 872 N N . LYS A 1 110 ? 11.178 2.785 -15.939 1.00 91.69 110 LYS A N 1
ATOM 873 C CA . LYS A 1 110 ? 12.144 3.172 -14.907 1.00 91.69 110 LYS A CA 1
ATOM 874 C C . LYS A 1 110 ? 11.502 4.056 -13.851 1.00 91.69 110 LYS A C 1
ATOM 876 O O . LYS A 1 110 ? 10.993 5.139 -14.136 1.00 91.69 110 LYS A O 1
ATOM 881 N N . TYR A 1 111 ? 11.613 3.645 -12.589 1.00 92.81 111 TYR A N 1
ATOM 882 C CA . TYR A 1 111 ? 11.164 4.463 -11.467 1.00 92.81 111 TYR A CA 1
ATOM 883 C C . TYR A 1 111 ? 12.061 5.699 -11.287 1.00 92.81 111 TYR A C 1
ATOM 885 O O . TYR A 1 111 ? 13.229 5.586 -10.919 1.00 92.81 111 TYR A O 1
ATOM 893 N N . ARG A 1 112 ? 11.491 6.888 -11.514 1.00 90.38 112 ARG A N 1
ATOM 894 C CA . ARG A 1 112 ? 12.150 8.192 -11.340 1.00 90.38 112 ARG A CA 1
ATOM 895 C C . ARG A 1 112 ? 11.366 9.053 -10.338 1.00 90.38 112 ARG A C 1
ATOM 897 O O . ARG A 1 112 ? 10.517 9.844 -10.749 1.00 90.38 112 ARG A O 1
ATOM 904 N N . PRO A 1 113 ? 11.581 8.889 -9.019 1.00 89.75 113 PRO A N 1
ATOM 905 C CA . PRO A 1 113 ? 10.895 9.704 -8.023 1.00 89.75 113 PRO A CA 1
ATOM 906 C C . PRO A 1 113 ? 11.191 11.192 -8.218 1.00 89.75 113 PRO A C 1
ATOM 908 O O . PRO A 1 113 ? 12.346 11.615 -8.238 1.00 89.75 113 PRO A O 1
ATOM 911 N N . ARG A 1 114 ? 10.136 12.008 -8.300 1.00 88.69 114 ARG A N 1
ATOM 912 C CA . ARG A 1 114 ? 10.263 13.466 -8.357 1.00 88.69 114 ARG A CA 1
ATOM 913 C C . ARG A 1 114 ? 10.592 14.008 -6.967 1.00 88.69 114 ARG A C 1
ATOM 915 O O . ARG A 1 114 ? 9.731 14.017 -6.087 1.00 88.69 114 ARG A O 1
ATOM 922 N N . ARG A 1 115 ? 11.818 14.495 -6.763 1.00 85.19 115 ARG A N 1
ATOM 923 C CA . ARG A 1 115 ? 12.186 15.216 -5.534 1.00 85.19 115 ARG A CA 1
ATOM 924 C C . ARG A 1 115 ? 11.547 16.605 -5.573 1.00 85.19 115 ARG A C 1
ATOM 926 O O . ARG A 1 115 ? 11.685 17.324 -6.558 1.00 85.19 115 ARG A O 1
ATOM 933 N N . LYS A 1 116 ? 10.820 16.978 -4.521 1.00 83.56 116 LYS A N 1
ATOM 934 C CA . LYS A 1 116 ? 10.413 18.373 -4.302 1.00 83.56 116 LYS A CA 1
ATOM 935 C C . LYS A 1 116 ? 11.526 19.075 -3.509 1.00 83.56 116 LYS A C 1
ATOM 937 O O . LYS A 1 116 ? 12.068 18.434 -2.604 1.00 83.56 116 LYS A O 1
ATOM 942 N N . PRO A 1 117 ? 11.876 20.337 -3.819 1.00 82.00 117 PRO A N 1
ATOM 943 C CA . PRO A 1 117 ? 12.798 21.113 -2.996 1.00 82.00 117 PRO A CA 1
ATOM 944 C C . PRO A 1 117 ? 12.300 21.127 -1.549 1.00 82.00 117 PRO A C 1
ATOM 946 O O . PRO A 1 117 ? 11.128 21.415 -1.296 1.00 82.00 117 PRO A O 1
ATOM 949 N N . LYS A 1 118 ? 13.162 20.752 -0.603 1.00 76.12 118 LYS A N 1
ATOM 950 C CA . LYS A 1 118 ? 12.820 20.759 0.819 1.00 76.12 118 LYS A CA 1
ATOM 951 C C . LYS A 1 118 ? 12.903 22.210 1.287 1.00 76.12 118 LYS A C 1
ATOM 953 O O . LYS A 1 118 ? 13.999 22.737 1.434 1.00 76.12 118 LYS A O 1
ATOM 958 N N . THR A 1 119 ? 11.765 22.870 1.485 1.00 72.81 119 THR A N 1
ATOM 959 C CA . THR A 1 119 ? 11.744 24.174 2.156 1.00 72.81 119 THR A CA 1
ATOM 960 C C . THR A 1 119 ? 12.154 23.950 3.609 1.00 72.81 119 THR A C 1
ATOM 962 O O . THR A 1 119 ? 11.376 23.393 4.386 1.00 72.81 119 THR A O 1
ATOM 965 N N . LEU A 1 120 ? 13.381 24.317 3.976 1.00 66.88 120 LEU A N 1
ATOM 966 C CA . LEU A 1 120 ? 13.785 24.353 5.377 1.00 66.88 120 LEU A CA 1
ATOM 967 C C . LEU A 1 120 ? 13.002 25.494 6.035 1.00 66.88 120 LEU A C 1
ATOM 969 O O . LEU A 1 120 ? 13.231 26.664 5.739 1.00 66.88 120 LEU A O 1
ATOM 973 N N . ARG A 1 121 ? 12.026 25.155 6.879 1.00 60.91 121 ARG A N 1
ATOM 974 C CA . ARG A 1 121 ? 11.428 26.129 7.791 1.00 60.91 121 ARG A CA 1
ATOM 975 C C . ARG A 1 121 ? 12.371 26.249 8.979 1.00 60.91 121 ARG A C 1
ATOM 977 O O . ARG A 1 121 ? 12.554 25.283 9.710 1.00 60.91 121 ARG A O 1
ATOM 984 N N . LYS A 1 122 ? 13.036 27.397 9.099 1.00 59.03 122 LYS A N 1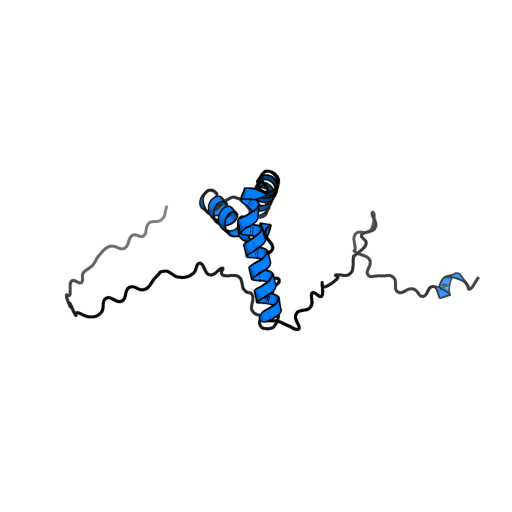
ATOM 985 C CA . LYS A 1 122 ? 13.803 27.754 10.292 1.00 59.03 122 LYS A CA 1
ATOM 986 C C . LYS A 1 122 ? 12.802 28.268 11.328 1.00 59.03 122 LYS A C 1
ATOM 988 O O . LYS A 1 122 ? 11.996 29.137 10.994 1.00 59.03 122 LYS A O 1
ATOM 993 N N . GLU A 1 123 ? 12.832 27.711 12.537 1.00 62.03 123 GLU A N 1
ATOM 994 C CA . GLU A 1 123 ? 12.038 28.213 13.666 1.00 62.03 123 GLU A CA 1
ATOM 995 C C . GLU A 1 123 ? 12.302 29.717 13.841 1.00 62.03 123 GLU A C 1
ATOM 997 O O . GLU A 1 123 ? 13.457 30.149 13.855 1.00 62.03 123 GLU A O 1
ATOM 1002 N N . GLY A 1 124 ? 11.233 30.517 13.883 1.00 69.38 124 GLY A N 1
ATOM 1003 C CA . GLY A 1 124 ? 11.306 31.981 13.970 1.00 69.38 124 GLY A CA 1
ATOM 1004 C C . GLY A 1 124 ? 11.214 32.762 12.648 1.00 69.38 124 GLY A C 1
ATOM 1005 O O . GLY A 1 124 ? 11.320 33.984 12.685 1.00 69.38 124 GLY A O 1
ATOM 1006 N N . TYR A 1 125 ? 10.989 32.119 11.491 1.00 57.66 125 TYR A N 1
ATOM 1007 C CA . TYR A 1 125 ? 10.720 32.824 10.224 1.00 57.66 125 TYR A CA 1
ATOM 1008 C C . TYR A 1 125 ? 9.328 32.478 9.656 1.00 57.66 125 TYR A C 1
ATOM 1010 O O . TYR A 1 125 ? 9.052 31.303 9.398 1.00 57.66 125 TYR A O 1
ATOM 1018 N N . PRO A 1 126 ? 8.441 33.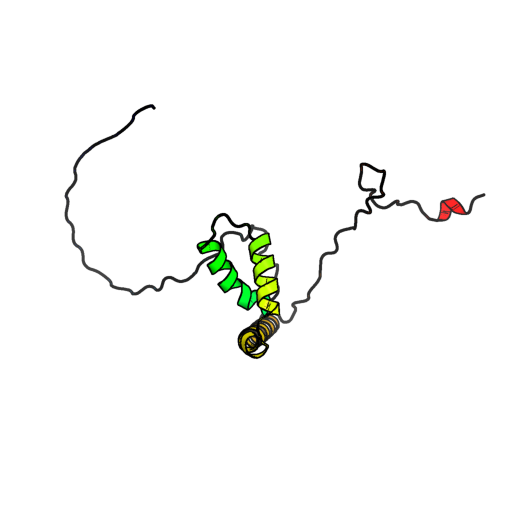463 9.401 1.00 66.44 126 PRO A N 1
ATOM 1019 C CA . PRO A 1 126 ? 7.081 33.196 8.913 1.00 66.44 126 PRO A CA 1
ATOM 1020 C C . PRO A 1 126 ? 7.026 32.687 7.458 1.00 66.44 126 PRO A C 1
ATOM 1022 O O . PRO A 1 126 ? 6.004 32.140 7.033 1.00 66.44 126 PRO A O 1
ATOM 1025 N N . TYR A 1 127 ? 8.125 32.789 6.700 1.00 57.56 127 TYR A N 1
ATOM 1026 C CA . TYR A 1 127 ? 8.213 32.362 5.300 1.00 57.56 127 TYR A CA 1
ATOM 1027 C C . TYR A 1 127 ? 9.242 31.246 5.082 1.00 57.56 127 TYR A C 1
ATOM 1029 O O . TYR A 1 127 ? 10.297 31.202 5.710 1.00 57.56 127 TYR A O 1
ATOM 1037 N N . SER A 1 128 ? 8.935 30.332 4.152 1.00 65.50 128 SER A N 1
ATOM 1038 C CA . SER A 1 128 ? 9.895 29.343 3.654 1.00 65.50 128 SER A CA 1
ATOM 1039 C C . SER A 1 128 ? 10.992 30.058 2.876 1.00 65.50 128 SER A C 1
ATOM 1041 O O . SER A 1 128 ? 10.693 30.636 1.835 1.00 65.50 128 SER A O 1
ATOM 1043 N N . ILE A 1 129 ? 12.234 29.997 3.354 1.00 60.19 129 ILE A N 1
ATOM 1044 C CA . ILE A 1 129 ? 13.393 30.591 2.679 1.00 60.19 129 ILE A CA 1
ATOM 1045 C C . ILE A 1 129 ? 13.643 29.798 1.381 1.00 60.19 129 ILE A C 1
ATOM 1047 O O . ILE A 1 129 ? 13.987 28.612 1.461 1.00 60.19 129 ILE A O 1
ATOM 1051 N N . PRO A 1 130 ? 13.454 30.385 0.182 1.00 61.59 130 PRO A N 1
ATOM 1052 C CA . PRO A 1 130 ? 14.007 29.819 -1.037 1.00 61.59 130 PRO A CA 1
ATOM 1053 C C . PRO A 1 130 ? 15.526 29.909 -0.893 1.00 61.59 130 PRO A C 1
ATOM 1055 O O . PRO A 1 130 ? 16.049 30.957 -0.535 1.00 61.59 130 PRO A O 1
ATOM 1058 N N . TYR A 1 131 ? 16.193 28.776 -1.077 1.00 53.09 131 TYR A N 1
ATOM 1059 C CA . TYR A 1 131 ? 17.643 28.574 -1.074 1.00 53.09 131 TYR A CA 1
ATOM 1060 C C . TYR A 1 131 ? 18.488 29.863 -1.233 1.00 53.09 131 TYR A C 1
ATOM 1062 O O . TYR A 1 131 ? 18.314 30.561 -2.233 1.00 53.09 131 TYR A O 1
ATOM 1070 N N . PRO A 1 132 ? 19.415 30.190 -0.310 1.00 55.97 132 PRO A N 1
ATOM 1071 C CA . PRO A 1 132 ? 20.225 31.389 -0.443 1.00 55.97 132 PRO A CA 1
ATOM 1072 C C . PRO A 1 132 ? 21.248 31.163 -1.559 1.00 55.97 132 PRO A C 1
ATOM 1074 O O . PRO A 1 132 ? 22.243 30.465 -1.383 1.00 55.97 132 PRO A O 1
ATOM 1077 N N . SER A 1 133 ? 21.009 31.738 -2.732 1.00 59.97 133 SER A N 1
ATOM 1078 C CA . SER A 1 133 ? 22.061 31.959 -3.718 1.00 59.97 133 SER A CA 1
ATOM 1079 C C . SER A 1 133 ? 22.939 33.114 -3.231 1.00 59.97 133 SER A C 1
ATOM 1081 O O . SER A 1 133 ? 22.828 34.234 -3.720 1.00 59.97 133 SER A O 1
ATOM 1083 N N . VAL A 1 134 ? 23.776 32.861 -2.227 1.00 58.78 134 VAL A N 1
ATOM 1084 C CA . VAL A 1 134 ? 24.950 33.698 -1.963 1.00 58.78 134 VAL A CA 1
ATOM 1085 C C . VAL A 1 134 ? 26.188 32.856 -2.275 1.00 58.78 134 VAL A C 1
ATOM 1087 O O . VAL A 1 134 ? 26.347 31.784 -1.687 1.00 58.78 134 VAL A O 1
ATOM 1090 N N . PRO A 1 135 ? 27.027 33.264 -3.244 1.00 59.16 135 PRO A N 1
ATOM 1091 C CA . PRO A 1 135 ? 28.295 32.598 -3.511 1.00 59.16 135 PRO A CA 1
ATOM 1092 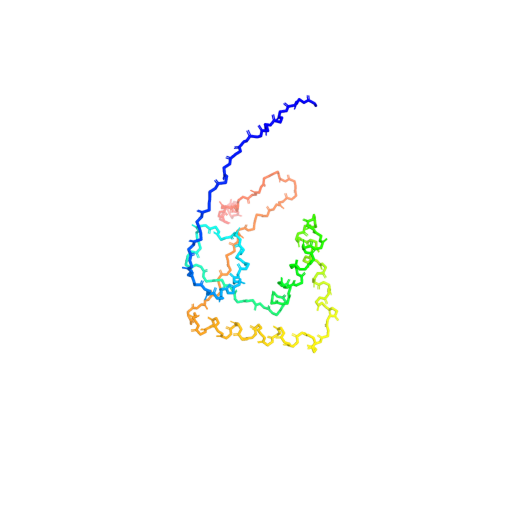C C . PRO A 1 135 ? 29.156 32.611 -2.247 1.00 59.16 135 PRO A C 1
ATOM 1094 O O . PRO A 1 135 ? 29.253 33.632 -1.566 1.00 59.16 135 PRO A O 1
ATOM 1097 N N . MET A 1 136 ? 29.800 31.483 -1.945 1.00 59.66 136 MET A N 1
ATOM 1098 C CA . MET A 1 136 ? 30.695 31.323 -0.787 1.00 59.66 136 MET A CA 1
ATOM 1099 C C . MET A 1 136 ? 31.923 32.258 -0.829 1.00 59.66 136 MET A C 1
ATOM 1101 O O . MET A 1 136 ? 32.684 32.318 0.134 1.00 59.66 136 MET A O 1
ATOM 1105 N N . ASP A 1 137 ? 32.097 33.017 -1.911 1.00 58.50 137 ASP A N 1
ATOM 1106 C CA . ASP A 1 137 ? 33.216 33.935 -2.131 1.00 58.50 137 ASP A CA 1
ATOM 1107 C C . ASP A 1 137 ? 33.148 35.201 -1.256 1.00 58.50 137 ASP A C 1
ATOM 1109 O O . ASP A 1 137 ? 34.174 35.825 -0.992 1.00 58.50 137 ASP A O 1
ATOM 1113 N N . ALA A 1 138 ? 31.970 35.557 -0.728 1.00 57.94 138 ALA A N 1
ATOM 1114 C CA . ALA A 1 138 ? 31.775 36.777 0.067 1.00 57.94 138 ALA A CA 1
ATOM 1115 C C . ALA A 1 138 ? 32.280 36.691 1.526 1.00 57.94 138 ALA A C 1
ATOM 1117 O O . ALA A 1 138 ? 32.139 37.655 2.272 1.00 57.94 138 ALA A O 1
ATOM 1118 N N . LEU A 1 139 ? 32.865 35.562 1.949 1.00 60.44 139 LEU A N 1
ATOM 1119 C CA . LEU A 1 139 ? 33.377 35.366 3.316 1.00 60.44 139 LEU A CA 1
ATOM 1120 C C . LEU A 1 139 ? 34.915 35.352 3.411 1.00 60.44 139 LEU A C 1
ATOM 1122 O O . LEU A 1 139 ? 35.456 35.091 4.483 1.00 60.44 139 LEU A O 1
ATOM 1126 N N . ARG A 1 140 ? 35.630 35.597 2.304 1.00 60.97 140 ARG A N 1
ATOM 1127 C CA . ARG A 1 140 ? 37.107 35.603 2.276 1.00 60.97 140 ARG A CA 1
ATOM 1128 C C . ARG A 1 140 ? 37.725 36.989 2.077 1.00 60.97 140 ARG A C 1
ATOM 1130 O O . ARG A 1 140 ? 38.900 37.157 2.377 1.00 60.97 140 ARG A O 1
ATOM 1137 N N . ALA A 1 141 ? 36.965 37.971 1.601 1.00 58.19 141 ALA A N 1
ATOM 1138 C CA . ALA A 1 141 ? 37.448 39.342 1.466 1.00 58.19 141 ALA A CA 1
ATOM 1139 C C . ALA A 1 141 ? 37.238 40.101 2.787 1.00 58.19 141 ALA A C 1
ATOM 1141 O O . ALA A 1 141 ? 36.250 40.816 2.952 1.00 58.19 141 ALA A O 1
ATOM 1142 N N . GLY A 1 142 ? 38.138 39.846 3.737 1.00 52.62 142 GLY A N 1
ATOM 1143 C CA . GLY A 1 142 ? 38.465 40.753 4.836 1.00 52.62 142 GLY A CA 1
ATOM 1144 C C . GLY A 1 142 ? 39.696 41.568 4.474 1.00 52.62 142 GLY A C 1
ATOM 1145 O O . GLY A 1 142 ? 40.558 41.009 3.758 1.00 52.62 142 GLY A O 1
#

pLDDT: mean 74.55, std 23.16, range [35.19, 98.12]

Nearest PDB structures (foldseek):
  6yov-assembly1_L  TM=9.636E-01  e=1.130E-08  Homo sapiens
  6t78-assembly1_A  TM=9.629E-01  e=1.195E-07  Homo sapiens
  4y60-assembly1_C  TM=9.837E-01  e=2.787E-07  Mus musculus
  9bvd-assembly2_F  TM=9.769E-01  e=2.624E-07  Homo sapiens
  7m5w-assembly1_A  TM=9.110E-01  e=1.253E-04  Homo sapiens

Mean predicted aligned error: 17.35 Å

Radius of gyration: 28.17 Å; Cα contacts (8 Å, |Δi|>4): 46; chains: 1; bounding box: 91×59×43 Å